Protein AF-A0A9N9MIE8-F1 (afdb_monomer_lite)

Secondary structure (DSSP, 8-state):
--------SSSSSSSHHHHHHHHHGGGS-----TT-HHHHHHHTS-HHHHHHHHHHTT--HHHHHHHHHT-----HHHHHHHHHHHHHHTTSEETTEE-HHHHHHT--GGGGGGHHHHHHHHTT-----SGGGHHHHHHHHHH-

Structure (mmCIF, N/CA/C/O backbone):
data_AF-A0A9N9MIE8-F1
#
_entry.id   AF-A0A9N9MIE8-F1
#
loop_
_atom_site.group_PDB
_atom_site.id
_atom_site.type_symbol
_atom_site.label_atom_id
_atom_site.label_alt_id
_atom_site.label_comp_id
_atom_site.label_asym_id
_atom_site.label_entity_id
_atom_site.label_seq_id
_atom_site.pdbx_PDB_ins_code
_atom_site.Cartn_x
_atom_site.Cartn_y
_atom_site.Cartn_z
_atom_site.occupancy
_atom_site.B_iso_or_equiv
_atom_site.auth_seq_id
_atom_site.auth_comp_id
_atom_site.auth_asym_id
_atom_site.auth_atom_id
_atom_site.pdbx_PDB_model_num
ATOM 1 N N . MET A 1 1 ? 56.186 54.555 -18.594 1.00 43.00 1 MET A N 1
ATOM 2 C CA . MET A 1 1 ? 54.799 54.036 -18.592 1.00 43.00 1 MET A CA 1
ATOM 3 C C . MET A 1 1 ? 54.804 52.580 -19.038 1.00 43.00 1 MET A C 1
ATOM 5 O O . MET A 1 1 ? 55.046 52.335 -20.211 1.00 43.00 1 MET A O 1
ATOM 9 N N . LYS A 1 2 ? 54.616 51.621 -18.123 1.00 43.56 2 LYS A N 1
ATOM 10 C CA . LYS A 1 2 ? 54.157 50.248 -18.417 1.00 43.56 2 LYS A CA 1
ATOM 11 C C . LYS A 1 2 ? 54.012 49.457 -17.112 1.00 43.56 2 LYS A C 1
ATOM 13 O O . LYS A 1 2 ? 54.952 49.438 -16.326 1.00 43.56 2 LYS A O 1
ATOM 18 N N . LYS A 1 3 ? 52.873 48.759 -17.012 1.00 38.66 3 LYS A N 1
ATOM 19 C CA . LYS A 1 3 ? 52.483 47.634 -16.133 1.00 38.66 3 LYS A CA 1
ATOM 20 C C . LYS A 1 3 ? 51.334 47.943 -15.169 1.00 38.66 3 LYS A C 1
ATOM 22 O O . LYS A 1 3 ? 51.549 48.312 -14.027 1.00 38.66 3 LYS A O 1
ATOM 27 N N . HIS A 1 4 ? 50.127 47.626 -15.628 1.00 39.62 4 HIS A N 1
ATOM 28 C CA . HIS A 1 4 ? 49.110 46.972 -14.809 1.00 39.62 4 HIS A CA 1
ATOM 29 C C . HIS A 1 4 ? 48.507 45.845 -15.654 1.00 39.62 4 HIS A C 1
ATOM 31 O O . HIS A 1 4 ? 47.803 46.110 -16.621 1.00 39.62 4 HIS A O 1
ATOM 37 N N . HIS A 1 5 ? 48.817 44.594 -15.315 1.00 40.38 5 HIS A N 1
ATOM 38 C CA . HIS A 1 5 ? 47.945 43.466 -15.628 1.00 40.38 5 HIS A CA 1
ATOM 39 C C . HIS A 1 5 ? 47.412 42.966 -14.294 1.00 40.38 5 HIS A C 1
ATOM 41 O O . HIS A 1 5 ? 48.089 42.275 -13.536 1.00 40.38 5 HIS A O 1
ATOM 47 N N . THR A 1 6 ? 46.211 43.427 -13.985 1.00 45.44 6 THR A N 1
ATOM 48 C CA . THR A 1 6 ? 45.379 42.971 -12.889 1.00 45.44 6 THR A CA 1
ATOM 49 C C . THR A 1 6 ? 44.601 41.730 -13.327 1.00 45.44 6 THR A C 1
ATOM 51 O O . THR A 1 6 ? 43.927 41.723 -14.348 1.00 45.44 6 THR A O 1
ATOM 54 N N . ASN A 1 7 ? 44.671 40.711 -12.472 1.00 49.34 7 ASN A N 1
ATOM 55 C CA . ASN A 1 7 ? 43.496 40.075 -11.883 1.00 49.34 7 ASN A CA 1
ATOM 56 C C . ASN A 1 7 ? 42.552 39.313 -12.838 1.00 49.34 7 ASN A C 1
ATOM 58 O O . ASN A 1 7 ? 41.521 39.825 -13.264 1.00 49.34 7 ASN A O 1
ATOM 62 N N . SER A 1 8 ? 42.864 38.038 -13.092 1.00 43.91 8 SER A N 1
ATOM 63 C CA . SER A 1 8 ? 41.959 37.115 -13.795 1.00 43.91 8 SER A CA 1
ATOM 64 C C . SER A 1 8 ? 41.967 35.694 -13.212 1.00 43.91 8 SER A C 1
ATOM 66 O O . SER A 1 8 ? 41.958 34.725 -13.963 1.00 43.91 8 SER A O 1
ATOM 68 N N . TYR A 1 9 ? 41.988 35.551 -11.881 1.00 45.12 9 TYR A N 1
ATOM 69 C CA . TYR A 1 9 ? 41.922 34.224 -11.238 1.00 45.12 9 TYR A CA 1
ATOM 70 C C . TYR A 1 9 ? 40.880 34.085 -10.113 1.00 45.12 9 TYR A C 1
ATOM 72 O O . TYR A 1 9 ? 40.549 32.964 -9.742 1.00 45.12 9 TYR A O 1
ATOM 80 N N . SER A 1 10 ? 40.270 35.169 -9.615 1.00 44.12 10 SER A N 1
ATOM 81 C CA . SER A 1 10 ? 39.369 35.077 -8.446 1.00 44.12 10 SER A CA 1
ATOM 82 C C . SER A 1 10 ? 37.885 34.823 -8.739 1.00 44.12 10 SER A C 1
ATOM 84 O O . SER A 1 10 ? 37.131 34.599 -7.800 1.00 44.12 10 SER A O 1
ATOM 86 N N . LYS A 1 11 ? 37.419 34.842 -9.997 1.00 41.94 11 LYS A N 1
ATOM 87 C CA . LYS A 1 11 ? 35.972 34.719 -10.296 1.00 41.94 11 LYS A CA 1
ATOM 88 C C . LYS A 1 11 ? 35.492 33.311 -10.661 1.00 41.94 11 LYS A C 1
ATOM 90 O O . LYS A 1 11 ? 34.291 33.071 -10.633 1.00 41.94 11 LYS A O 1
ATOM 95 N N . MET A 1 12 ? 36.393 32.375 -10.965 1.00 44.91 12 MET A N 1
ATOM 96 C CA . MET A 1 12 ? 36.003 31.017 -11.382 1.00 44.91 12 MET A CA 1
ATOM 97 C C . MET A 1 12 ? 35.838 30.018 -10.227 1.00 44.91 12 MET A C 1
ATOM 99 O O . MET A 1 12 ? 35.200 28.990 -10.417 1.00 44.91 12 MET A O 1
ATOM 103 N N . PHE A 1 13 ? 36.338 30.318 -9.024 1.00 43.81 13 PHE A N 1
ATOM 104 C CA . PHE A 1 13 ? 36.323 29.368 -7.899 1.00 43.81 13 PHE A CA 1
ATOM 105 C C . PHE A 1 13 ? 35.160 29.536 -6.906 1.00 43.81 13 PHE A C 1
ATOM 107 O O . PHE A 1 13 ? 34.954 28.668 -6.064 1.00 43.81 13 PHE A O 1
ATOM 114 N N . GLN A 1 14 ? 34.373 30.613 -6.994 1.00 43.81 14 GLN A N 1
ATOM 115 C CA . GLN A 1 14 ? 33.262 30.855 -6.058 1.00 43.81 14 GLN A CA 1
AT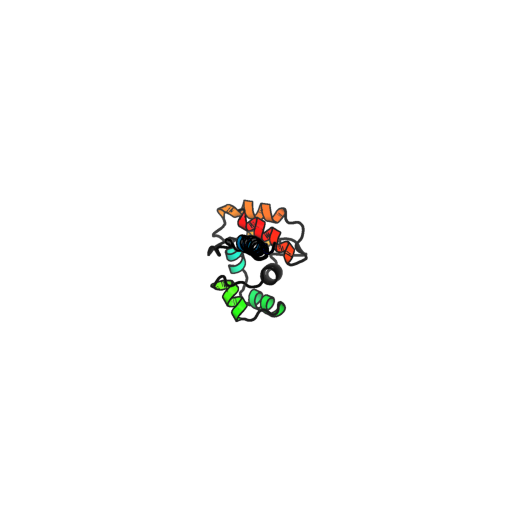OM 116 C C . GLN A 1 14 ? 31.916 30.261 -6.501 1.00 43.81 14 GLN A C 1
ATOM 118 O O . GLN A 1 14 ? 31.011 30.148 -5.680 1.00 43.81 14 GLN A O 1
ATOM 123 N N . SER A 1 15 ? 31.757 29.866 -7.769 1.00 42.97 15 SER A N 1
ATOM 124 C CA . SER A 1 15 ? 30.450 29.441 -8.300 1.00 42.97 15 SER A CA 1
ATOM 125 C C . SER A 1 15 ? 30.202 27.928 -8.209 1.00 42.97 15 SER A C 1
ATOM 127 O O . SER A 1 15 ? 29.058 27.487 -8.163 1.00 42.97 15 SER A O 1
ATOM 129 N N . THR A 1 16 ? 31.255 27.116 -8.099 1.00 45.16 16 THR A N 1
ATOM 130 C CA . THR A 1 16 ? 31.147 25.649 -8.022 1.00 45.16 16 THR A CA 1
ATOM 131 C C . THR A 1 16 ? 30.890 25.115 -6.611 1.00 45.16 16 THR A C 1
ATOM 133 O O . THR A 1 16 ? 30.295 24.048 -6.480 1.00 45.16 16 THR A O 1
ATOM 136 N N . LEU A 1 17 ? 31.242 25.849 -5.545 1.00 46.91 17 LEU A N 1
ATOM 137 C CA . LEU A 1 17 ? 30.966 25.408 -4.167 1.00 46.91 17 LEU A CA 1
ATOM 138 C C . LEU A 1 17 ? 29.477 25.494 -3.781 1.00 46.91 17 LEU A C 1
ATOM 140 O O . LEU A 1 17 ? 29.012 24.698 -2.967 1.00 46.91 17 LEU A O 1
ATOM 144 N N . ALA A 1 18 ? 28.711 26.420 -4.368 1.00 48.81 18 ALA A N 1
ATOM 145 C CA . ALA A 1 18 ? 27.298 26.605 -4.023 1.00 48.81 18 ALA A CA 1
ATOM 146 C C . ALA A 1 18 ? 26.396 25.471 -4.549 1.00 48.81 18 ALA A C 1
ATOM 148 O O . ALA A 1 18 ? 25.421 25.100 -3.899 1.00 48.81 18 ALA A O 1
ATOM 149 N N . ILE A 1 19 ? 26.739 24.879 -5.698 1.00 49.16 19 ILE A N 1
ATOM 150 C CA . ILE A 1 19 ? 25.938 23.809 -6.317 1.00 49.16 19 ILE A CA 1
ATOM 151 C C . ILE A 1 19 ? 26.123 22.480 -5.563 1.00 49.16 19 ILE A C 1
ATOM 153 O O . ILE A 1 19 ? 25.166 21.723 -5.403 1.00 49.16 19 ILE A O 1
ATOM 157 N N . ALA A 1 20 ? 27.315 22.226 -5.010 1.00 47.22 20 ALA A N 1
ATOM 158 C CA . ALA A 1 20 ? 27.575 21.036 -4.199 1.00 47.22 20 ALA A CA 1
ATOM 159 C C . ALA A 1 20 ? 26.794 21.036 -2.866 1.00 47.22 20 ALA A C 1
ATOM 161 O O . ALA A 1 20 ? 26.361 19.981 -2.405 1.00 47.22 20 ALA A O 1
ATOM 162 N N . LEU A 1 21 ? 26.548 22.211 -2.273 1.00 44.25 21 LEU A N 1
ATOM 163 C CA . LEU A 1 21 ? 25.771 22.342 -1.033 1.00 44.25 21 LEU A CA 1
ATOM 164 C C . LEU A 1 21 ? 24.262 22.112 -1.235 1.00 44.25 21 LEU A C 1
ATOM 166 O O . LEU A 1 21 ? 23.608 21.587 -0.336 1.00 44.25 21 LEU A O 1
ATOM 170 N N . LEU A 1 22 ? 23.709 22.429 -2.412 1.00 45.22 22 LEU A N 1
ATOM 171 C CA . LEU A 1 22 ? 22.280 22.223 -2.695 1.00 45.22 22 LEU A CA 1
ATOM 172 C C . LEU A 1 22 ? 21.917 20.751 -2.951 1.00 45.22 22 LEU A C 1
ATOM 174 O O . LEU A 1 22 ? 20.807 20.336 -2.628 1.00 45.22 22 LEU A O 1
ATOM 178 N N . LEU A 1 23 ? 22.849 19.940 -3.458 1.00 45.66 23 LEU A N 1
ATOM 179 C CA . LEU A 1 23 ? 22.632 18.496 -3.629 1.00 45.66 23 LEU A CA 1
ATOM 180 C C . LEU A 1 23 ? 22.882 17.694 -2.339 1.00 45.66 23 LEU A C 1
ATOM 182 O O . LEU A 1 23 ? 22.344 16.599 -2.185 1.00 45.66 23 LEU A O 1
ATOM 186 N N . GLY A 1 24 ? 23.649 18.239 -1.387 1.00 39.19 24 GLY A N 1
ATOM 187 C CA . GLY A 1 24 ? 23.965 17.576 -0.115 1.00 39.19 24 GLY A CA 1
ATOM 188 C C . GLY A 1 24 ? 22.804 17.504 0.887 1.00 39.19 24 GLY A C 1
ATOM 189 O O . GLY A 1 24 ? 22.792 16.622 1.743 1.00 39.19 24 GLY A O 1
ATOM 190 N N . LEU A 1 25 ? 21.801 18.384 0.776 1.00 42.06 25 LEU A N 1
ATOM 191 C CA . LEU A 1 25 ? 20.682 18.454 1.729 1.00 42.06 25 LEU A CA 1
ATOM 192 C C . LEU A 1 25 ? 19.539 17.468 1.440 1.00 42.06 25 LEU A C 1
ATOM 194 O O . LEU A 1 25 ? 18.754 17.180 2.338 1.00 42.06 25 LEU A O 1
ATOM 198 N N . ALA A 1 26 ? 19.462 16.880 0.242 1.00 42.84 26 ALA A N 1
ATOM 199 C CA . ALA A 1 26 ? 18.455 15.854 -0.058 1.00 42.84 26 ALA A CA 1
ATOM 200 C C . ALA A 1 26 ? 18.819 14.458 0.493 1.00 42.84 26 ALA A C 1
ATOM 202 O O . ALA A 1 26 ? 18.008 13.537 0.427 1.00 42.84 26 ALA A O 1
ATOM 203 N N . TYR A 1 27 ? 20.032 14.279 1.031 1.00 44.25 27 TYR A N 1
ATOM 204 C CA . TYR A 1 27 ? 20.517 12.979 1.507 1.00 44.25 27 TYR A CA 1
ATOM 205 C C . TYR A 1 27 ? 20.216 12.708 2.989 1.00 44.25 27 TYR A C 1
ATOM 207 O O . TYR A 1 27 ? 20.486 11.610 3.485 1.00 44.25 27 TYR A O 1
ATOM 215 N N . GLN A 1 28 ? 19.669 13.683 3.720 1.00 38.16 28 GLN A N 1
ATOM 216 C CA . GLN A 1 28 ? 19.429 13.518 5.147 1.00 38.16 28 GLN A CA 1
ATOM 217 C C . GLN A 1 28 ? 18.215 12.618 5.422 1.00 38.16 28 GLN A C 1
ATOM 219 O O . GLN A 1 28 ? 17.062 13.007 5.279 1.00 38.16 28 GLN A O 1
ATOM 224 N N . MET A 1 29 ? 18.556 11.419 5.899 1.00 36.84 29 MET A N 1
ATOM 225 C CA . MET A 1 29 ? 17.815 10.618 6.875 1.00 36.84 29 MET A CA 1
ATOM 226 C C . MET A 1 29 ? 16.493 9.999 6.405 1.00 36.84 29 MET A C 1
ATOM 228 O O . MET A 1 29 ? 15.413 10.342 6.873 1.00 36.84 29 MET A O 1
ATOM 232 N N . VAL A 1 30 ? 16.595 8.949 5.586 1.00 40.53 30 VAL A N 1
ATOM 233 C CA . VAL A 1 30 ? 15.704 7.793 5.772 1.00 40.53 30 VAL A CA 1
ATOM 234 C C . VAL A 1 30 ? 16.456 6.824 6.676 1.00 40.53 30 VAL A C 1
ATOM 236 O O . VAL A 1 30 ? 17.192 5.962 6.203 1.00 40.53 30 VAL A O 1
ATOM 239 N N . SER A 1 31 ? 16.339 7.029 7.989 1.00 37.91 31 SER A N 1
ATOM 240 C CA . SER A 1 31 ? 16.606 5.953 8.939 1.00 37.91 31 SER A CA 1
ATOM 241 C C . SER A 1 31 ? 15.613 4.845 8.619 1.00 37.91 31 SER A C 1
ATOM 243 O O . SER A 1 31 ? 14.405 5.044 8.730 1.00 37.91 31 SER A O 1
ATOM 245 N N . THR A 1 32 ? 16.107 3.693 8.178 1.00 45.12 32 THR A N 1
ATOM 246 C CA . THR A 1 32 ? 15.325 2.458 8.191 1.00 45.12 32 THR A CA 1
ATOM 247 C C . THR A 1 32 ? 15.174 2.053 9.653 1.00 45.12 32 THR A C 1
ATOM 249 O O . THR A 1 32 ? 15.968 1.270 10.179 1.00 45.12 32 THR A O 1
ATOM 252 N N . GLU A 1 33 ? 14.221 2.674 10.348 1.00 51.75 33 GLU A N 1
ATOM 253 C CA . GLU A 1 33 ? 13.766 2.184 11.641 1.00 51.75 33 GLU A CA 1
ATOM 254 C C . GLU A 1 33 ? 13.217 0.782 11.417 1.00 51.75 33 GLU A C 1
ATOM 256 O O . GLU A 1 33 ? 12.186 0.597 10.766 1.00 51.75 33 GLU A O 1
ATOM 261 N N . LYS A 1 34 ? 13.949 -0.212 11.925 1.00 53.56 34 LYS A N 1
ATOM 262 C CA . LYS A 1 34 ? 13.433 -1.571 12.029 1.00 53.56 34 LYS A CA 1
ATOM 263 C C . LYS A 1 34 ? 12.113 -1.498 12.794 1.00 53.56 34 LYS A C 1
ATOM 265 O O . LYS A 1 34 ? 12.085 -0.925 13.881 1.00 53.56 34 LYS A O 1
ATOM 270 N N . ASN A 1 35 ? 11.067 -2.110 12.244 1.00 61.50 35 ASN A N 1
ATOM 271 C CA . ASN A 1 35 ? 9.683 -2.076 12.741 1.00 61.50 35 ASN A CA 1
ATOM 272 C C . ASN A 1 35 ? 8.902 -0.785 12.439 1.00 61.50 35 ASN A C 1
ATOM 274 O O . ASN A 1 35 ? 7.947 -0.477 13.149 1.00 61.50 35 ASN A O 1
ATOM 278 N N . SER A 1 36 ? 9.246 -0.044 11.379 1.00 71.50 36 SER A N 1
ATOM 279 C CA . SER A 1 36 ? 8.331 0.995 10.883 1.00 71.50 36 SER A CA 1
ATOM 280 C C . SER A 1 36 ? 6.967 0.385 10.506 1.00 71.50 36 SER A C 1
ATOM 282 O O . SER A 1 36 ? 6.927 -0.769 10.058 1.00 71.50 36 SER A O 1
ATOM 284 N N . PRO A 1 37 ? 5.851 1.133 10.602 1.00 76.06 37 PRO A N 1
ATOM 285 C CA . PRO A 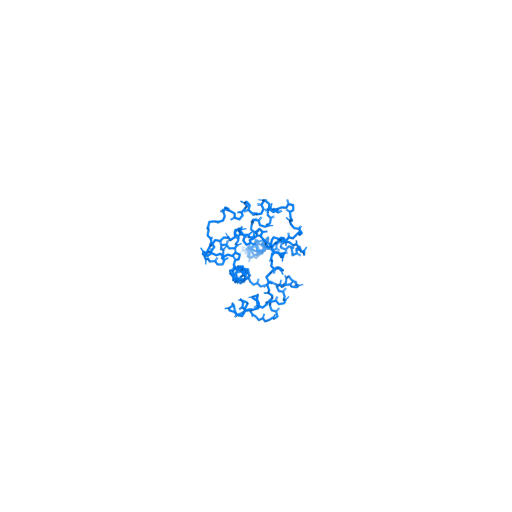1 37 ? 4.538 0.595 10.262 1.00 76.06 37 PRO A CA 1
ATOM 286 C C . PRO A 1 37 ? 4.475 -0.038 8.865 1.00 76.06 37 PRO A C 1
ATOM 288 O O . PRO A 1 37 ? 3.925 -1.121 8.692 1.00 76.06 37 PRO A O 1
ATOM 291 N N . GLY A 1 38 ? 5.123 0.578 7.869 1.00 76.12 38 GLY A N 1
ATOM 292 C CA . GLY A 1 38 ? 5.213 0.021 6.514 1.00 76.12 38 GLY A CA 1
ATOM 293 C C . GLY A 1 38 ? 5.969 -1.306 6.434 1.00 76.12 38 GLY A C 1
ATOM 294 O O . GLY A 1 38 ? 5.541 -2.202 5.710 1.00 76.12 38 GLY A O 1
ATOM 295 N N . GLU A 1 39 ? 7.044 -1.465 7.206 1.00 77.56 39 GLU A N 1
ATOM 296 C CA . GLU A 1 39 ? 7.773 -2.734 7.282 1.00 77.56 39 GLU A CA 1
ATOM 297 C C . GLU A 1 39 ? 6.902 -3.829 7.914 1.00 77.56 39 GLU A C 1
ATOM 299 O O . GLU A 1 39 ? 6.867 -4.949 7.410 1.00 77.56 39 GLU A O 1
ATOM 304 N N . LEU A 1 40 ? 6.147 -3.499 8.967 1.00 81.38 40 LEU A N 1
ATOM 305 C CA . LEU A 1 40 ? 5.233 -4.433 9.631 1.00 81.38 40 LEU A CA 1
ATOM 306 C C . LEU A 1 40 ? 4.111 -4.903 8.695 1.00 81.38 40 LEU A C 1
ATOM 308 O O . LEU A 1 40 ? 3.852 -6.100 8.606 1.00 81.38 40 LEU A O 1
ATOM 312 N N . PHE A 1 41 ? 3.513 -3.998 7.913 1.00 82.88 41 PHE A N 1
ATOM 313 C CA . PHE A 1 41 ? 2.544 -4.385 6.881 1.00 82.88 41 PHE A CA 1
ATOM 314 C C . PHE A 1 41 ? 3.154 -5.303 5.817 1.00 82.88 41 PHE A C 1
ATOM 316 O O . PHE A 1 41 ? 2.512 -6.260 5.385 1.00 82.88 41 PHE A O 1
ATOM 323 N N . MET A 1 42 ? 4.397 -5.043 5.410 1.00 81.25 42 MET A N 1
ATOM 324 C CA . MET A 1 42 ? 5.081 -5.870 4.416 1.00 81.25 42 MET A CA 1
ATOM 325 C C . MET A 1 42 ? 5.479 -7.252 4.938 1.00 81.25 42 MET A C 1
ATOM 327 O O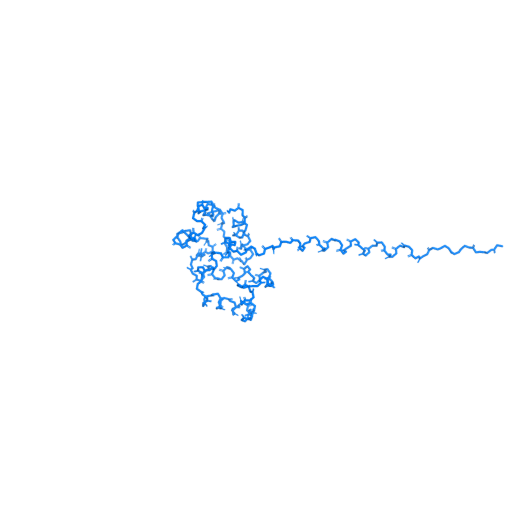 . MET A 1 42 ? 5.530 -8.188 4.144 1.00 81.25 42 MET A O 1
ATOM 331 N N . ARG A 1 43 ? 5.689 -7.425 6.249 1.00 81.25 43 ARG A N 1
ATOM 332 C CA . ARG A 1 43 ? 5.925 -8.749 6.856 1.00 81.25 43 ARG A CA 1
ATOM 333 C C . ARG A 1 43 ? 4.715 -9.680 6.749 1.00 81.25 43 ARG A C 1
ATOM 335 O O . ARG A 1 43 ? 4.900 -10.890 6.679 1.00 81.25 43 ARG A O 1
ATOM 342 N N . ASN A 1 44 ? 3.501 -9.129 6.684 1.00 82.75 44 ASN A N 1
ATOM 343 C CA . ASN A 1 44 ? 2.270 -9.909 6.514 1.00 82.75 44 ASN A CA 1
ATOM 344 C C . ASN A 1 44 ? 2.025 -10.334 5.056 1.00 82.75 44 ASN A C 1
ATOM 346 O O . ASN A 1 44 ? 1.090 -11.086 4.778 1.00 82.75 44 ASN A O 1
ATOM 350 N N . VAL A 1 45 ? 2.847 -9.873 4.109 1.00 86.81 45 VAL A N 1
ATOM 351 C CA . VAL A 1 45 ? 2.778 -10.318 2.717 1.00 86.81 45 VAL A CA 1
ATOM 352 C C . VAL A 1 45 ? 3.593 -11.608 2.562 1.00 86.81 45 VAL A C 1
ATOM 354 O O . VAL A 1 45 ? 4.782 -11.613 2.888 1.00 86.81 45 VAL A O 1
ATOM 357 N N . PRO A 1 46 ? 3.017 -12.698 2.017 1.00 89.75 46 PRO A N 1
ATOM 358 C CA . PRO A 1 46 ? 3.774 -13.915 1.748 1.00 89.75 46 PRO A CA 1
ATOM 359 C C . PRO A 1 46 ? 4.973 -13.638 0.836 1.00 89.75 46 PRO A C 1
ATOM 361 O O . PRO A 1 46 ? 4.830 -13.001 -0.210 1.00 89.75 46 PRO A O 1
ATOM 364 N N . MET A 1 47 ? 6.147 -14.160 1.202 1.00 86.38 47 MET A N 1
ATOM 365 C CA . MET A 1 47 ? 7.399 -13.899 0.480 1.00 86.38 47 MET A CA 1
ATOM 366 C C . MET A 1 47 ? 7.306 -14.257 -1.011 1.00 86.38 47 MET A C 1
ATOM 368 O O . MET A 1 47 ? 7.789 -13.504 -1.847 1.00 86.38 47 MET A O 1
ATOM 372 N N . GLU A 1 48 ? 6.597 -15.334 -1.359 1.00 89.62 48 GLU A N 1
ATOM 373 C CA . GLU A 1 48 ? 6.330 -15.734 -2.751 1.00 89.62 48 GLU A CA 1
ATOM 374 C C . GLU A 1 48 ? 5.681 -14.621 -3.597 1.00 89.62 48 GLU A C 1
ATOM 376 O O . GLU A 1 48 ? 5.961 -14.489 -4.788 1.00 89.62 48 GLU A O 1
ATOM 381 N N . LYS A 1 49 ? 4.827 -13.785 -2.991 1.00 90.88 49 LYS A N 1
ATOM 382 C CA . LYS A 1 49 ? 4.165 -12.669 -3.672 1.00 90.88 49 LYS A CA 1
ATOM 383 C C . LYS A 1 49 ? 5.131 -11.513 -3.875 1.00 90.88 49 LYS A C 1
ATOM 385 O O . LYS A 1 49 ? 5.133 -10.905 -4.941 1.00 90.88 49 LYS A O 1
ATOM 390 N N . VAL A 1 50 ? 5.959 -11.235 -2.867 1.00 88.25 50 VAL A N 1
ATOM 391 C CA . VAL A 1 50 ? 7.005 -10.208 -2.944 1.00 88.25 50 VAL A CA 1
ATOM 392 C C . VAL A 1 50 ? 8.027 -10.578 -4.018 1.00 88.25 50 VAL A C 1
ATOM 394 O O . VAL A 1 50 ? 8.346 -9.739 -4.854 1.00 88.25 50 VAL A O 1
ATOM 397 N N . GLU A 1 51 ? 8.488 -11.832 -4.044 1.00 86.88 51 GLU A N 1
ATOM 398 C CA . GLU A 1 51 ? 9.428 -12.335 -5.053 1.00 86.88 51 GLU A CA 1
ATOM 399 C C . GLU A 1 51 ? 8.842 -12.246 -6.463 1.00 86.88 51 GLU A C 1
ATOM 401 O O . GLU A 1 51 ? 9.498 -11.712 -7.355 1.00 86.88 51 GLU A O 1
ATOM 406 N N . LYS A 1 52 ? 7.586 -12.670 -6.654 1.00 90.56 52 LYS A N 1
ATOM 407 C CA . LYS A 1 52 ? 6.911 -12.553 -7.952 1.00 90.56 52 LYS A CA 1
ATOM 408 C C . LYS A 1 52 ? 6.802 -11.097 -8.420 1.00 90.56 52 LYS A C 1
ATOM 410 O O . LYS A 1 52 ? 7.122 -10.787 -9.562 1.00 90.56 52 LYS A O 1
ATOM 415 N N . CYS A 1 53 ? 6.380 -10.192 -7.539 1.00 91.31 53 CYS A N 1
ATOM 416 C CA . CYS A 1 53 ? 6.292 -8.766 -7.859 1.00 91.31 53 CYS A CA 1
ATOM 417 C C . CYS A 1 53 ? 7.659 -8.151 -8.178 1.00 91.31 53 CYS A C 1
ATOM 419 O O . CYS A 1 53 ? 7.768 -7.275 -9.032 1.00 91.31 53 CYS A O 1
ATOM 421 N N . ALA A 1 54 ? 8.709 -8.590 -7.490 1.00 88.50 54 ALA A N 1
ATOM 422 C CA . ALA A 1 54 ? 10.060 -8.132 -7.752 1.00 88.50 54 ALA A CA 1
ATOM 423 C C . ALA A 1 54 ? 10.574 -8.603 -9.120 1.00 88.50 54 ALA A C 1
ATOM 425 O O . ALA A 1 54 ? 11.143 -7.801 -9.861 1.00 88.50 54 ALA A O 1
ATOM 426 N N . GLU A 1 55 ? 10.317 -9.862 -9.480 1.00 88.56 55 GLU A N 1
ATOM 427 C CA . GLU A 1 55 ? 10.642 -10.416 -10.796 1.00 88.56 55 GLU A CA 1
ATOM 428 C C . GLU A 1 55 ? 9.954 -9.627 -11.922 1.00 88.56 55 GLU A C 1
ATOM 430 O O . GLU A 1 55 ? 10.614 -9.212 -12.875 1.00 88.56 55 GLU A O 1
ATOM 435 N N . GLU A 1 56 ? 8.661 -9.316 -11.771 1.00 89.12 56 GLU A N 1
ATOM 436 C CA . GLU A 1 56 ? 7.898 -8.497 -12.729 1.00 89.12 56 GLU A CA 1
ATOM 437 C C . GLU A 1 56 ? 8.481 -7.080 -12.910 1.00 89.12 56 GLU A C 1
ATOM 439 O O . GLU A 1 56 ? 8.360 -6.485 -13.981 1.00 89.12 56 GLU A O 1
ATOM 444 N N . LEU A 1 57 ? 9.150 -6.542 -11.886 1.00 87.44 57 LEU A N 1
ATOM 445 C CA . LEU A 1 57 ? 9.803 -5.226 -11.905 1.00 87.44 57 LEU A CA 1
ATOM 446 C C . LEU A 1 57 ? 11.274 -5.277 -12.350 1.00 87.44 57 LEU A C 1
ATOM 448 O O . LEU A 1 57 ? 11.969 -4.251 -12.322 1.00 87.44 57 LEU A O 1
ATOM 452 N N . GLY A 1 58 ? 11.766 -6.457 -12.737 1.00 85.19 58 GLY A N 1
ATOM 453 C CA . GLY A 1 58 ? 13.165 -6.671 -13.091 1.00 85.19 58 GLY A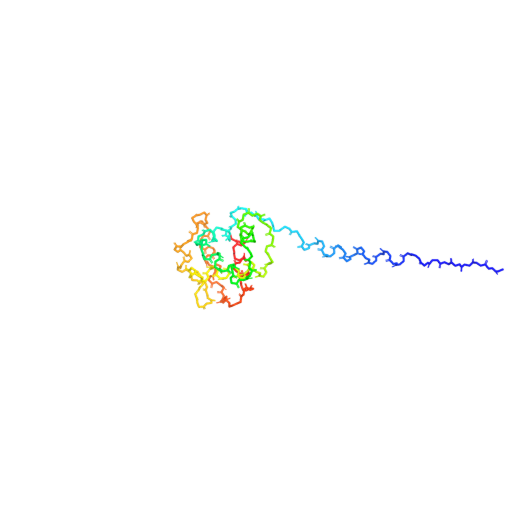 CA 1
ATOM 454 C C . GLY A 1 58 ? 14.110 -6.364 -11.929 1.00 85.19 58 GLY A C 1
ATOM 455 O O . GLY A 1 58 ? 15.170 -5.771 -12.144 1.00 85.19 58 GLY A O 1
ATOM 456 N N . LEU A 1 59 ? 13.692 -6.673 -10.698 1.00 82.62 59 LEU A N 1
ATOM 457 C CA . LEU A 1 59 ? 14.556 -6.660 -9.522 1.00 82.62 59 LEU A CA 1
ATOM 458 C C . LEU A 1 59 ? 15.243 -8.022 -9.397 1.00 82.62 59 LEU A C 1
ATOM 460 O O . LEU A 1 59 ? 14.588 -9.063 -9.460 1.00 82.62 59 LEU A O 1
ATOM 464 N N . ILE A 1 60 ? 16.561 -8.030 -9.203 1.00 74.50 60 ILE A N 1
ATOM 465 C CA . ILE A 1 60 ? 17.291 -9.278 -8.948 1.00 74.50 60 ILE A CA 1
ATOM 466 C C . ILE A 1 60 ? 17.047 -9.754 -7.511 1.00 74.50 60 ILE A C 1
ATOM 468 O O . ILE A 1 60 ? 16.750 -8.969 -6.608 1.00 74.50 60 ILE A O 1
ATOM 472 N N . LYS A 1 61 ? 17.188 -11.059 -7.268 1.00 68.06 61 LYS A N 1
ATOM 473 C CA . LYS A 1 61 ? 16.899 -11.690 -5.967 1.00 68.06 61 LYS A CA 1
ATOM 474 C C . LYS A 1 61 ? 17.691 -11.062 -4.812 1.00 68.06 61 LYS A C 1
ATOM 476 O O . LYS A 1 61 ? 17.206 -10.976 -3.683 1.00 68.06 61 LYS A O 1
ATOM 481 N N . GLU A 1 62 ? 18.899 -10.593 -5.099 1.00 67.25 62 GLU A N 1
ATOM 482 C CA . GLU A 1 62 ? 19.763 -9.864 -4.177 1.00 67.25 62 GLU A CA 1
ATOM 483 C C . GLU A 1 62 ? 19.168 -8.500 -3.796 1.00 67.25 62 GLU A C 1
ATOM 485 O O . GLU A 1 62 ? 19.192 -8.151 -2.619 1.00 67.25 62 GLU A O 1
ATOM 490 N N . GLU A 1 63 ? 18.552 -7.772 -4.734 1.00 66.00 63 GLU A N 1
ATOM 491 C CA . GLU A 1 63 ? 17.864 -6.500 -4.464 1.00 66.00 63 GLU A CA 1
ATOM 492 C C . GLU A 1 63 ? 16.643 -6.707 -3.557 1.00 66.00 63 GLU A C 1
ATOM 494 O O . GLU A 1 63 ? 16.409 -5.903 -2.658 1.00 66.00 63 GLU A O 1
ATOM 499 N N . VAL A 1 64 ? 15.917 -7.821 -3.709 1.00 66.69 64 VAL A N 1
ATOM 500 C CA . VAL A 1 64 ? 14.782 -8.185 -2.835 1.00 66.69 64 VAL A CA 1
ATOM 501 C C . VAL A 1 64 ? 15.244 -8.504 -1.414 1.00 66.69 64 VAL A C 1
ATOM 503 O O . VAL A 1 64 ? 14.665 -8.029 -0.437 1.00 66.69 64 VAL A O 1
ATOM 506 N N . LYS A 1 65 ? 16.325 -9.279 -1.268 1.00 64.81 65 LYS A N 1
ATOM 507 C CA . LYS A 1 65 ? 16.920 -9.550 0.051 1.00 64.81 65 LYS A CA 1
ATOM 508 C C . LYS A 1 65 ? 17.471 -8.282 0.696 1.00 64.81 65 LYS A C 1
ATOM 510 O O . LYS A 1 65 ? 17.343 -8.103 1.906 1.00 64.81 65 LYS A O 1
ATOM 515 N N . MET A 1 66 ? 18.072 -7.398 -0.096 1.00 63.34 66 MET A N 1
ATOM 516 C CA . MET A 1 66 ? 18.599 -6.127 0.392 1.00 63.34 66 MET A CA 1
ATOM 517 C C . MET A 1 66 ? 17.485 -5.186 0.853 1.00 63.34 66 MET A C 1
ATOM 519 O O . MET A 1 66 ? 17.641 -4.563 1.908 1.00 63.34 66 MET A O 1
ATOM 523 N N . TYR A 1 67 ? 16.372 -5.158 0.115 1.00 63.00 67 TYR A N 1
ATOM 524 C CA . TYR A 1 67 ? 15.151 -4.427 0.435 1.00 63.00 67 TYR A CA 1
ATOM 525 C C . TYR A 1 67 ? 14.548 -4.851 1.778 1.00 63.00 67 TYR A C 1
ATOM 527 O O . TYR A 1 67 ? 14.249 -4.008 2.616 1.00 63.00 67 TYR A O 1
ATOM 535 N N . LEU A 1 68 ? 14.441 -6.161 2.015 1.00 61.53 68 LEU A N 1
ATOM 536 C CA . LEU A 1 68 ? 13.854 -6.702 3.244 1.00 61.53 68 LEU A CA 1
ATOM 537 C C . LEU A 1 68 ? 14.817 -6.708 4.444 1.00 61.53 68 LEU A C 1
ATOM 539 O O . LEU A 1 68 ? 14.362 -6.808 5.579 1.00 61.53 68 LEU A O 1
ATOM 543 N N . GLY A 1 69 ? 16.136 -6.647 4.218 1.00 48.47 69 GLY A N 1
ATOM 544 C CA . GLY A 1 69 ? 17.122 -6.958 5.262 1.00 48.47 69 GLY A CA 1
ATOM 545 C C . GLY A 1 69 ? 18.170 -5.893 5.592 1.00 48.47 69 GLY A C 1
ATOM 546 O O . GLY A 1 69 ? 18.745 -5.955 6.678 1.00 48.47 69 GLY A O 1
ATOM 547 N N . THR A 1 70 ? 18.487 -4.950 4.694 1.00 44.44 70 THR A N 1
ATOM 548 C CA . THR A 1 70 ? 19.753 -4.182 4.818 1.00 44.44 70 THR A CA 1
ATOM 549 C C . THR A 1 70 ? 19.676 -2.683 4.534 1.00 44.44 70 THR A C 1
ATOM 551 O O . THR A 1 70 ? 20.681 -1.997 4.699 1.00 44.44 70 THR A O 1
ATOM 554 N N . GLY A 1 71 ? 18.522 -2.144 4.128 1.00 49.19 71 GLY A N 1
ATOM 555 C CA . GLY A 1 71 ? 18.366 -0.700 3.901 1.00 49.19 71 GLY A CA 1
ATOM 556 C C . GLY A 1 71 ? 19.176 -0.138 2.722 1.00 49.19 71 GLY A C 1
ATOM 557 O O . GLY A 1 71 ? 19.268 1.081 2.565 1.00 49.19 71 GLY A O 1
ATOM 558 N N . ASN A 1 72 ? 19.746 -0.999 1.871 1.00 48.75 72 ASN A N 1
ATOM 559 C CA . ASN A 1 72 ? 20.359 -0.575 0.618 1.00 48.75 72 ASN A CA 1
ATOM 560 C C . ASN A 1 72 ? 19.299 -0.404 -0.477 1.00 48.75 72 ASN A C 1
ATOM 562 O O . ASN A 1 72 ? 18.381 -1.209 -0.630 1.00 48.75 72 ASN A O 1
ATOM 566 N N . ARG A 1 73 ? 19.434 0.713 -1.195 1.00 61.69 73 ARG A N 1
ATOM 567 C CA . ARG A 1 73 ? 18.345 1.433 -1.858 1.00 61.69 73 ARG A CA 1
ATOM 568 C C . ARG A 1 73 ? 17.981 0.822 -3.207 1.00 61.69 73 ARG A C 1
ATOM 570 O O . ARG A 1 73 ? 18.594 1.144 -4.222 1.00 61.69 73 ARG A O 1
ATOM 577 N N . VAL A 1 74 ? 16.915 0.027 -3.222 1.00 65.00 74 VAL A N 1
ATOM 578 C CA . VAL A 1 74 ? 16.073 -0.086 -4.419 1.00 65.00 74 VAL A CA 1
ATOM 579 C C . VAL A 1 74 ? 15.676 1.343 -4.835 1.00 65.00 74 VAL A C 1
ATOM 581 O O . VAL A 1 74 ? 15.375 2.157 -3.956 1.00 65.00 74 VAL A O 1
ATOM 584 N N . PRO A 1 75 ? 15.710 1.708 -6.132 1.00 76.00 75 PRO A N 1
ATOM 585 C CA . PRO A 1 75 ? 15.217 3.009 -6.568 1.00 76.00 75 PRO A CA 1
ATOM 586 C C . PRO A 1 75 ? 13.810 3.249 -6.018 1.00 76.00 75 PRO A C 1
ATOM 588 O O . PRO A 1 75 ? 12.963 2.364 -6.123 1.00 76.00 75 PRO A O 1
ATOM 591 N N . VAL A 1 76 ? 13.554 4.435 -5.458 1.00 77.62 76 VAL A N 1
ATOM 592 C CA . VAL A 1 76 ? 12.286 4.753 -4.767 1.00 77.62 76 VAL A CA 1
ATOM 593 C C . VAL A 1 76 ? 11.070 4.396 -5.625 1.00 77.62 76 VAL A C 1
ATOM 595 O O . VAL A 1 76 ? 10.090 3.858 -5.129 1.00 77.62 76 VAL A O 1
ATOM 598 N N . GLU A 1 77 ? 11.140 4.628 -6.933 1.00 83.31 77 GLU A N 1
ATOM 599 C CA . GLU A 1 77 ? 1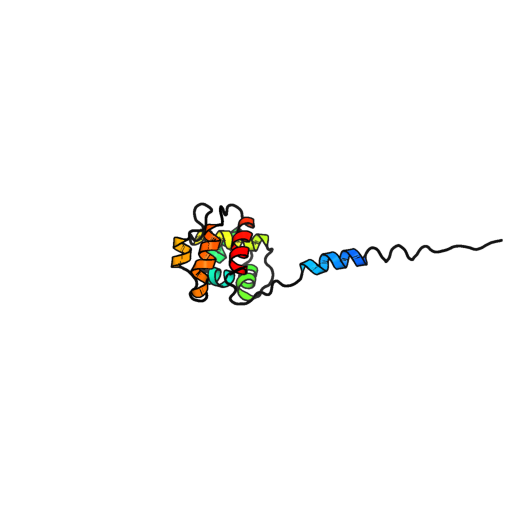0.074 4.247 -7.860 1.00 83.31 77 GLU A CA 1
ATOM 600 C C . GLU A 1 77 ? 9.818 2.731 -7.901 1.00 83.31 77 GLU A C 1
ATOM 602 O O . GLU A 1 77 ? 8.667 2.301 -7.813 1.00 83.31 77 GLU A O 1
ATOM 607 N N . LYS A 1 78 ? 10.876 1.912 -7.962 1.00 84.44 78 LYS A N 1
ATOM 608 C CA . LYS A 1 78 ? 10.760 0.448 -7.928 1.00 84.44 78 LYS A CA 1
ATOM 609 C C . LYS A 1 78 ? 10.238 -0.044 -6.577 1.00 84.44 78 LYS A C 1
ATOM 611 O O . LYS A 1 78 ? 9.423 -0.959 -6.552 1.00 84.44 78 LYS A O 1
ATOM 616 N N . GLU A 1 79 ? 10.644 0.583 -5.475 1.00 84.19 79 GLU A N 1
ATOM 617 C CA . GLU A 1 79 ? 10.101 0.306 -4.137 1.00 84.19 79 GLU A CA 1
ATOM 618 C C . GLU A 1 79 ? 8.590 0.580 -4.078 1.00 84.19 79 GLU A C 1
ATOM 620 O O . GLU A 1 79 ? 7.813 -0.258 -3.621 1.00 84.19 79 GLU A O 1
ATOM 625 N N . LEU A 1 80 ? 8.145 1.734 -4.577 1.00 89.38 80 LEU A N 1
ATOM 626 C CA . LEU A 1 80 ? 6.726 2.086 -4.602 1.00 89.38 80 LEU A CA 1
ATOM 627 C C . LEU A 1 80 ? 5.921 1.117 -5.479 1.00 89.38 80 LEU A C 1
ATOM 629 O O . LEU A 1 80 ? 4.812 0.723 -5.110 1.00 89.38 80 LEU A O 1
ATOM 633 N N . CYS A 1 81 ? 6.483 0.690 -6.612 1.00 91.88 81 CYS A N 1
ATOM 634 C CA . CYS A 1 81 ? 5.857 -0.320 -7.458 1.00 91.88 81 CYS A CA 1
ATOM 635 C C . CYS A 1 81 ? 5.790 -1.690 -6.781 1.00 91.88 81 CYS A C 1
ATOM 637 O O . CYS A 1 81 ? 4.754 -2.353 -6.859 1.00 91.88 81 CYS A O 1
ATOM 639 N N . LEU A 1 82 ? 6.853 -2.092 -6.083 1.00 90.12 82 LEU A N 1
ATOM 640 C CA . LEU A 1 82 ? 6.899 -3.346 -5.342 1.00 90.12 82 LEU A CA 1
ATOM 641 C C . LEU A 1 82 ? 5.827 -3.359 -4.250 1.00 90.12 82 LEU A C 1
ATOM 643 O O . LEU A 1 82 ? 5.043 -4.302 -4.178 1.00 90.12 82 LEU A O 1
ATOM 647 N N . HIS A 1 83 ? 5.720 -2.277 -3.473 1.00 90.69 83 HIS A N 1
ATOM 648 C CA . HIS A 1 83 ? 4.672 -2.091 -2.472 1.00 90.69 83 HIS A CA 1
ATOM 649 C C . HIS A 1 83 ? 3.265 -2.184 -3.071 1.00 90.69 83 HIS A C 1
ATOM 651 O O . HIS A 1 83 ? 2.421 -2.915 -2.550 1.00 90.69 83 HIS A O 1
ATOM 657 N N . LYS A 1 84 ? 3.004 -1.480 -4.180 1.00 94.50 84 LYS A N 1
ATOM 658 C CA . LYS A 1 84 ? 1.702 -1.526 -4.860 1.00 94.50 84 LYS A CA 1
ATOM 659 C C . LYS A 1 84 ? 1.363 -2.938 -5.330 1.00 94.50 84 LYS A C 1
ATOM 661 O O . LYS A 1 84 ? 0.244 -3.399 -5.102 1.00 94.50 84 LYS A O 1
ATOM 666 N N . CYS A 1 85 ? 2.305 -3.617 -5.983 1.00 95.12 85 CYS A N 1
ATOM 667 C CA . CYS A 1 85 ? 2.108 -4.972 -6.486 1.00 95.12 85 CYS A CA 1
ATOM 668 C C . CYS A 1 85 ? 1.847 -5.952 -5.337 1.00 95.12 85 CYS A C 1
ATOM 670 O O . CYS A 1 85 ? 0.830 -6.645 -5.346 1.00 95.12 85 CYS A O 1
ATOM 672 N N . ALA A 1 86 ? 2.695 -5.938 -4.307 1.00 93.44 86 ALA A N 1
ATOM 673 C CA . ALA A 1 86 ? 2.573 -6.792 -3.133 1.00 93.44 86 ALA A CA 1
ATOM 674 C C . ALA A 1 86 ? 1.216 -6.604 -2.438 1.00 93.44 86 ALA A C 1
ATOM 676 O O . ALA A 1 86 ? 0.472 -7.571 -2.266 1.00 93.44 86 ALA A O 1
ATOM 677 N N . ALA A 1 87 ? 0.838 -5.359 -2.138 1.00 94.19 87 ALA A N 1
ATOM 678 C CA . ALA A 1 87 ? -0.438 -5.036 -1.505 1.00 94.19 87 ALA A CA 1
ATOM 679 C C . ALA A 1 87 ? -1.648 -5.419 -2.381 1.00 94.19 87 ALA A C 1
ATOM 681 O O . ALA A 1 87 ? -2.658 -5.901 -1.869 1.00 94.19 87 ALA A O 1
ATOM 682 N N . THR A 1 88 ? -1.549 -5.273 -3.705 1.00 96.44 88 THR A N 1
ATOM 683 C CA . THR A 1 88 ? -2.599 -5.725 -4.636 1.00 96.44 88 THR A CA 1
ATOM 684 C C . THR A 1 88 ? -2.707 -7.251 -4.656 1.00 96.44 88 THR A C 1
ATOM 686 O O . THR A 1 88 ? -3.807 -7.797 -4.639 1.00 96.44 88 THR A O 1
ATOM 689 N N . SER A 1 89 ? -1.575 -7.958 -4.642 1.00 95.50 89 SER A N 1
ATOM 690 C CA . SER A 1 89 ? -1.514 -9.419 -4.767 1.00 95.50 89 SER A CA 1
ATOM 691 C C . SER A 1 89 ? -2.157 -10.175 -3.600 1.00 95.50 89 SER A C 1
ATOM 693 O O . SER A 1 89 ? -2.615 -11.305 -3.780 1.00 95.50 89 SER A O 1
ATOM 695 N N . VAL A 1 90 ? -2.204 -9.545 -2.424 1.00 94.75 90 VAL A N 1
ATOM 696 C CA . VAL A 1 90 ? -2.860 -10.074 -1.220 1.00 94.75 90 VAL A CA 1
ATOM 697 C C . VAL A 1 90 ? -4.261 -9.495 -1.015 1.00 94.75 90 VAL A C 1
ATOM 699 O O . VAL A 1 90 ? -4.964 -9.887 -0.095 1.00 94.75 90 VAL A O 1
ATOM 702 N N . GLY A 1 91 ? -4.696 -8.575 -1.882 1.00 94.94 91 GLY A N 1
ATOM 703 C CA . GLY A 1 91 ? -6.017 -7.954 -1.816 1.00 94.94 91 GLY A CA 1
ATOM 704 C C . GLY A 1 91 ? -6.140 -6.794 -0.826 1.00 94.94 91 GLY A C 1
ATOM 705 O O . GLY A 1 91 ? -7.259 -6.337 -0.594 1.00 94.94 91 GLY A O 1
ATOM 706 N N . ALA A 1 92 ? -5.027 -6.284 -0.284 1.00 95.25 92 ALA A N 1
ATOM 707 C CA . ALA A 1 92 ? -4.997 -5.058 0.520 1.00 95.25 92 ALA A CA 1
ATOM 708 C C . ALA A 1 92 ? -5.285 -3.807 -0.329 1.00 95.25 92 ALA A C 1
ATOM 710 O O . ALA A 1 92 ? -5.792 -2.812 0.183 1.00 95.25 92 ALA A O 1
ATOM 711 N N . ILE A 1 93 ? -5.017 -3.880 -1.636 1.00 96.75 93 ILE A N 1
ATOM 712 C CA . ILE A 1 93 ? -5.523 -2.943 -2.641 1.00 96.75 93 ILE A CA 1
ATOM 713 C C . ILE A 1 93 ? -6.463 -3.711 -3.571 1.00 96.75 93 ILE A C 1
ATOM 715 O O . ILE A 1 93 ? -6.079 -4.724 -4.154 1.00 96.75 93 ILE A O 1
ATOM 719 N N . LYS A 1 94 ? -7.694 -3.222 -3.736 1.00 96.06 94 LYS A N 1
ATOM 720 C CA . LYS A 1 94 ? -8.715 -3.813 -4.609 1.00 96.06 94 LYS A CA 1
ATOM 721 C C . LYS A 1 94 ? -9.373 -2.720 -5.439 1.00 96.06 94 LYS A C 1
ATOM 723 O O . LYS A 1 94 ? -9.793 -1.704 -4.897 1.00 96.06 94 LYS A O 1
ATOM 728 N N . ASN A 1 95 ? -9.457 -2.921 -6.757 1.00 95.00 95 ASN A N 1
ATOM 729 C CA . ASN A 1 95 ? -10.012 -1.938 -7.702 1.00 95.00 95 ASN A CA 1
ATOM 730 C C . ASN A 1 95 ? -9.384 -0.538 -7.555 1.00 95.00 95 ASN A C 1
ATOM 732 O O . ASN A 1 95 ? -10.075 0.476 -7.618 1.00 95.00 95 ASN A O 1
ATOM 736 N N . GLY A 1 96 ? -8.073 -0.494 -7.302 1.00 94.94 96 GLY A N 1
ATOM 737 C CA . GLY A 1 96 ? -7.337 0.752 -7.108 1.00 94.94 96 GLY A CA 1
ATOM 738 C C . GLY A 1 96 ? -7.652 1.485 -5.803 1.00 94.94 96 GLY A C 1
ATOM 739 O O . GLY A 1 96 ? -7.323 2.656 -5.708 1.00 94.94 96 GLY A O 1
ATOM 740 N N . LYS A 1 97 ? -8.274 0.852 -4.801 1.00 96.44 97 LYS A N 1
ATOM 741 C CA . LYS A 1 97 ? -8.521 1.452 -3.478 1.00 96.44 97 LYS A CA 1
ATOM 742 C C . LYS A 1 97 ? -8.006 0.565 -2.354 1.00 96.44 97 LYS A C 1
ATOM 744 O O . LYS A 1 97 ? -7.894 -0.649 -2.527 1.00 96.44 97 LYS A O 1
ATOM 749 N N . MET A 1 98 ? -7.718 1.170 -1.202 1.00 96.25 98 MET A N 1
ATOM 750 C CA . MET A 1 98 ? -7.387 0.426 0.014 1.00 96.25 98 MET A CA 1
ATOM 751 C C . MET A 1 98 ? -8.586 -0.432 0.428 1.00 96.25 98 MET A C 1
ATOM 753 O O . MET A 1 98 ? -9.699 0.065 0.592 1.00 96.25 98 MET A O 1
ATOM 757 N N . ASN A 1 99 ? -8.365 -1.731 0.588 1.00 96.75 99 ASN A N 1
ATOM 758 C CA . ASN A 1 99 ? -9.366 -2.664 1.080 1.00 96.75 99 ASN A CA 1
ATOM 759 C C . ASN A 1 99 ? -9.325 -2.672 2.612 1.00 96.75 99 ASN A C 1
ATOM 761 O O . ASN A 1 99 ? -8.583 -3.439 3.225 1.00 96.75 99 ASN A O 1
ATOM 765 N N . LEU A 1 100 ? -10.098 -1.778 3.224 1.00 95.25 100 LEU A N 1
ATOM 766 C CA . LEU A 1 100 ? -10.070 -1.550 4.670 1.00 95.25 100 LEU A CA 1
ATOM 767 C C . LEU A 1 100 ? -10.483 -2.783 5.475 1.00 95.25 100 LEU A C 1
ATOM 769 O O . LEU A 1 100 ? -9.943 -2.994 6.556 1.00 95.25 100 LEU A O 1
ATOM 773 N N . ASP A 1 101 ? -11.373 -3.618 4.937 1.00 95.62 101 ASP A N 1
ATOM 774 C CA . ASP A 1 101 ? -11.780 -4.866 5.587 1.00 95.62 101 ASP A CA 1
ATOM 775 C C . ASP A 1 101 ? -10.602 -5.840 5.676 1.00 95.62 101 ASP A C 1
ATOM 777 O O . ASP A 1 101 ? -10.324 -6.391 6.740 1.00 95.62 101 ASP A O 1
ATOM 781 N N . TYR A 1 102 ? -9.848 -5.991 4.580 1.00 94.31 102 TYR A N 1
ATOM 782 C CA . TYR A 1 102 ? -8.621 -6.789 4.583 1.00 94.31 102 TYR A CA 1
ATOM 783 C C . TYR A 1 102 ? -7.581 -6.209 5.545 1.00 94.31 102 TYR A C 1
ATOM 785 O O . TYR A 1 102 ? -6.960 -6.955 6.299 1.00 94.31 102 TYR A O 1
ATOM 793 N N . ILE A 1 103 ? -7.394 -4.887 5.528 1.00 92.94 103 ILE A N 1
ATOM 794 C CA . ILE A 1 103 ? -6.392 -4.207 6.357 1.00 92.94 103 ILE A CA 1
ATOM 795 C C . ILE A 1 103 ? -6.707 -4.375 7.842 1.00 92.94 103 ILE A C 1
ATOM 797 O O . ILE A 1 103 ? -5.802 -4.704 8.595 1.00 92.94 103 ILE A O 1
ATOM 801 N N . LYS A 1 104 ? -7.968 -4.206 8.259 1.00 94.06 104 LYS A N 1
ATOM 802 C CA . LYS A 1 104 ? -8.405 -4.432 9.646 1.00 94.06 104 LYS A CA 1
ATOM 803 C C . LYS A 1 104 ? -8.231 -5.893 10.062 1.00 94.06 104 LYS A C 1
ATOM 805 O O . LYS A 1 104 ? -7.761 -6.162 11.158 1.00 94.06 104 LYS A O 1
ATOM 810 N N . ALA A 1 105 ? -8.571 -6.835 9.180 1.00 93.38 105 ALA A N 1
ATOM 811 C CA . ALA A 1 105 ? -8.461 -8.265 9.471 1.00 93.38 105 ALA A CA 1
ATOM 812 C C . ALA A 1 105 ? -7.008 -8.768 9.563 1.00 93.38 105 ALA A C 1
ATOM 814 O O . ALA A 1 105 ? -6.750 -9.761 10.235 1.00 93.38 105 ALA A O 1
ATOM 815 N N . ASN A 1 106 ? -6.071 -8.100 8.886 1.00 91.88 106 ASN A N 1
ATOM 816 C CA . ASN A 1 106 ? -4.652 -8.473 8.833 1.00 91.88 106 ASN A CA 1
ATOM 817 C C . ASN A 1 106 ? -3.757 -7.381 9.436 1.00 91.88 106 ASN A C 1
ATOM 819 O O . ASN A 1 106 ? -2.594 -7.230 9.043 1.00 91.88 106 ASN A O 1
ATOM 823 N N . PHE A 1 107 ? -4.322 -6.580 10.340 1.00 91.12 107 PHE A N 1
ATOM 824 C CA . PHE A 1 107 ? -3.631 -5.452 10.936 1.00 91.12 107 PHE A CA 1
ATOM 825 C C . PHE A 1 107 ? -2.479 -5.961 11.815 1.00 91.12 107 PHE A C 1
ATOM 827 O O . PHE A 1 107 ? -2.701 -6.883 12.603 1.00 91.12 107 PHE A O 1
ATOM 834 N N . PRO A 1 108 ? -1.252 -5.418 11.692 1.00 89.62 108 PRO A N 1
ATOM 835 C CA . PRO A 1 108 ? -0.136 -5.852 12.525 1.00 89.62 108 PRO A CA 1
ATOM 836 C C . PRO A 1 108 ? -0.452 -5.644 14.017 1.00 89.62 108 PRO A C 1
ATOM 838 O O . PRO A 1 108 ? -0.750 -4.508 14.402 1.00 89.62 108 PRO A O 1
ATOM 841 N N . PRO A 1 109 ? -0.381 -6.688 14.866 1.00 90.44 109 PRO A N 1
ATOM 842 C CA . PRO A 1 109 ? -0.655 -6.568 16.301 1.00 90.44 109 PRO A CA 1
ATOM 843 C C . PRO A 1 109 ? 0.225 -5.524 16.998 1.00 90.44 109 PRO A C 1
ATOM 845 O O . PRO A 1 109 ? -0.202 -4.858 17.934 1.00 90.44 109 PRO A O 1
ATOM 848 N N . GLU A 1 110 ? 1.449 -5.321 16.509 1.00 89.62 110 GLU A N 1
ATOM 849 C CA . GLU A 1 110 ? 2.388 -4.327 17.032 1.00 89.62 110 GLU A CA 1
ATOM 850 C C . GLU A 1 110 ? 1.894 -2.880 16.878 1.00 89.62 110 GLU A C 1
ATOM 852 O O . GLU A 1 110 ? 2.416 -1.985 17.539 1.00 89.62 110 GLU A O 1
ATOM 857 N N . LEU A 1 111 ? 0.896 -2.650 16.021 1.00 87.44 111 LEU A N 1
ATOM 858 C CA . LEU A 1 111 ? 0.309 -1.342 15.740 1.00 87.44 111 LEU A CA 1
ATOM 859 C C . LEU A 1 111 ? -1.137 -1.222 16.237 1.00 87.44 111 LEU A C 1
ATOM 861 O O . LEU A 1 111 ? -1.806 -0.252 15.896 1.00 87.44 111 LEU A O 1
ATOM 865 N N . GLU A 1 112 ? -1.651 -2.184 17.009 1.00 88.44 112 GLU A N 1
ATOM 866 C CA . GLU A 1 112 ? -3.074 -2.247 17.382 1.00 88.44 112 GLU A CA 1
ATOM 867 C C . GLU A 1 112 ? -3.592 -0.931 17.998 1.00 88.44 112 GLU A C 1
ATOM 869 O O . GLU A 1 112 ? -4.678 -0.466 17.652 1.00 88.44 112 GLU A O 1
ATOM 874 N N . ASN A 1 113 ? -2.768 -0.254 18.807 1.00 90.50 113 ASN A N 1
ATOM 875 C CA . ASN A 1 113 ? -3.095 1.043 19.416 1.00 90.50 113 ASN A CA 1
ATOM 876 C C . ASN A 1 113 ? -3.263 2.197 18.407 1.00 90.50 113 ASN A C 1
ATOM 878 O O . ASN A 1 113 ? -3.897 3.206 18.720 1.00 90.50 113 ASN A O 1
ATOM 882 N N . ASP A 1 114 ? -2.700 2.064 17.207 1.00 91.38 114 ASP A N 1
ATOM 883 C CA . ASP A 1 114 ? -2.755 3.056 16.133 1.00 91.38 114 ASP A CA 1
ATOM 884 C C . ASP A 1 114 ? -3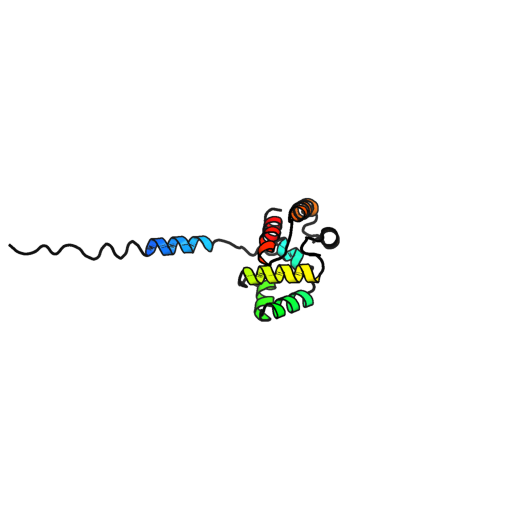.681 2.628 14.985 1.00 91.38 114 ASP A C 1
ATOM 886 O O . ASP A 1 114 ? -3.801 3.347 13.986 1.00 91.38 114 ASP A O 1
ATOM 890 N N . MET A 1 115 ? -4.394 1.503 15.137 1.00 91.50 115 MET A N 1
ATOM 891 C CA . MET A 1 115 ? -5.279 0.950 14.112 1.00 91.50 115 MET A CA 1
ATOM 892 C C . MET A 1 115 ? -6.281 1.975 13.588 1.00 91.50 115 MET A C 1
ATOM 894 O O . MET A 1 115 ? -6.303 2.243 12.387 1.00 91.50 115 MET A O 1
ATOM 898 N N . ASP A 1 116 ? -7.065 2.598 14.468 1.00 93.38 116 ASP A N 1
ATOM 899 C CA . ASP A 1 116 ? -8.100 3.552 14.058 1.00 93.38 116 ASP A CA 1
ATOM 900 C C . ASP A 1 116 ? -7.513 4.769 13.328 1.00 93.38 116 ASP A C 1
ATOM 902 O O . ASP A 1 116 ? -8.097 5.268 12.363 1.00 93.38 116 ASP A O 1
ATOM 906 N N . LYS A 1 117 ? -6.321 5.225 13.734 1.00 93.62 117 LYS A N 1
ATOM 907 C CA . LYS A 1 117 ? -5.636 6.353 13.088 1.00 93.62 117 LYS A CA 1
ATOM 908 C C . LYS A 1 117 ? -5.141 5.982 11.693 1.00 93.62 117 LYS A C 1
ATOM 910 O O . LYS A 1 117 ? -5.346 6.740 10.744 1.00 93.62 117 LYS A O 1
ATOM 915 N N . ILE A 1 118 ? -4.501 4.820 11.560 1.00 93.25 118 ILE A N 1
ATOM 916 C CA . ILE A 1 118 ? -3.953 4.328 10.292 1.00 93.25 118 ILE A CA 1
ATOM 917 C C . ILE A 1 118 ? -5.090 4.022 9.312 1.00 93.25 118 ILE A C 1
ATOM 919 O O . ILE A 1 118 ? -5.062 4.497 8.175 1.00 93.25 118 ILE A O 1
ATOM 923 N N . VAL A 1 119 ? -6.127 3.310 9.761 1.00 94.56 119 VAL A N 1
ATOM 924 C CA . VAL A 1 119 ? -7.334 3.022 8.972 1.00 94.56 119 VAL A CA 1
ATOM 925 C C . VAL A 1 119 ? -8.020 4.317 8.545 1.00 94.56 119 VAL A C 1
ATOM 927 O O . VAL A 1 119 ? -8.273 4.499 7.356 1.00 94.56 119 VAL A O 1
ATOM 930 N N . GLY A 1 120 ? -8.253 5.251 9.472 1.00 95.69 120 GLY A N 1
ATOM 931 C CA . GLY A 1 120 ? -8.861 6.546 9.159 1.00 95.69 120 GLY A CA 1
ATOM 932 C C . GLY A 1 120 ? -8.004 7.413 8.229 1.00 95.69 120 GLY A C 1
ATOM 933 O O . GLY A 1 120 ? -8.515 8.305 7.547 1.00 95.69 120 GLY A O 1
ATOM 934 N N . CYS A 1 121 ? -6.693 7.165 8.160 1.00 95.75 121 CYS A N 1
ATOM 935 C CA . CYS A 1 121 ? -5.829 7.765 7.150 1.00 95.75 121 CYS A CA 1
ATOM 936 C C . CYS A 1 121 ? -6.010 7.095 5.781 1.00 95.75 121 CYS A C 1
ATOM 938 O O . CYS A 1 121 ? -6.150 7.794 4.778 1.00 95.75 121 CYS A O 1
ATOM 940 N N . PHE A 1 122 ? -6.065 5.762 5.733 1.00 95.62 122 PHE A N 1
ATOM 941 C CA . PHE A 1 122 ? -6.292 5.002 4.501 1.00 95.62 122 PHE A CA 1
ATOM 942 C C . PHE A 1 122 ? -7.667 5.250 3.877 1.00 95.62 122 PHE A C 1
ATOM 944 O O . PHE A 1 122 ? -7.762 5.294 2.654 1.00 95.62 122 PHE A O 1
ATOM 951 N N . GLU A 1 123 ? -8.701 5.501 4.682 1.00 95.62 123 GLU A N 1
ATOM 952 C CA . GLU A 1 123 ? -10.037 5.918 4.222 1.00 95.62 123 GLU A CA 1
ATOM 953 C C . GLU A 1 123 ? -10.010 7.179 3.347 1.00 95.62 123 GLU A C 1
ATOM 955 O O . GLU A 1 123 ? -10.860 7.353 2.476 1.00 95.62 123 GLU A O 1
ATOM 960 N N . LYS A 1 124 ? -9.026 8.059 3.560 1.00 95.31 124 LYS A N 1
ATOM 961 C CA . LYS A 1 124 ? -8.884 9.329 2.834 1.00 95.31 124 LYS A CA 1
ATOM 962 C C . LYS A 1 124 ? -8.076 9.195 1.543 1.00 95.31 124 LYS A C 1
ATOM 964 O O . LYS A 1 124 ? -7.951 10.174 0.810 1.00 95.31 124 LYS A O 1
ATOM 969 N N . ILE A 1 125 ? -7.502 8.023 1.272 1.00 94.50 125 ILE A N 1
ATOM 970 C CA . ILE A 1 125 ? -6.755 7.760 0.041 1.00 94.50 125 ILE A CA 1
ATOM 971 C C . ILE A 1 125 ? -7.761 7.403 -1.054 1.00 94.50 125 ILE A C 1
ATOM 973 O O . ILE A 1 125 ? -8.397 6.353 -1.005 1.00 94.50 125 ILE A O 1
ATOM 977 N N . ASP A 1 126 ? -7.909 8.281 -2.046 1.00 90.00 126 ASP A N 1
ATOM 978 C CA . ASP A 1 126 ? -8.961 8.140 -3.057 1.00 90.00 126 ASP A CA 1
ATOM 979 C C . ASP A 1 126 ? -8.701 6.987 -4.037 1.00 90.00 126 ASP A C 1
ATOM 981 O O . ASP A 1 126 ? -9.539 6.091 -4.188 1.00 90.00 126 ASP A O 1
ATOM 985 N N . SER A 1 127 ? -7.532 6.986 -4.686 1.00 94.69 127 SER A N 1
ATOM 986 C CA . SER A 1 127 ? -7.138 5.929 -5.617 1.00 94.69 127 SER A CA 1
ATOM 987 C C . SER A 1 127 ? -5.629 5.670 -5.635 1.00 94.69 127 SER A C 1
ATOM 989 O O . SER A 1 127 ? -4.815 6.543 -5.340 1.00 94.69 127 SER A O 1
ATOM 991 N N . ILE A 1 128 ? -5.281 4.427 -5.966 1.00 96.31 128 ILE A N 1
ATOM 992 C CA . ILE A 1 128 ? -3.934 3.884 -6.121 1.00 96.31 128 ILE A CA 1
ATOM 993 C C . ILE A 1 128 ? -3.891 3.179 -7.476 1.00 96.31 128 ILE A C 1
ATOM 995 O O . ILE A 1 128 ? -4.153 1.980 -7.605 1.00 96.31 128 ILE A O 1
ATOM 999 N N . THR A 1 129 ? -3.592 3.948 -8.513 1.00 94.62 129 THR A N 1
ATOM 1000 C CA . THR A 1 129 ? -3.594 3.496 -9.910 1.00 94.62 129 THR A CA 1
ATOM 1001 C C . THR A 1 129 ? -2.179 3.293 -10.428 1.00 94.62 129 THR A C 1
ATOM 1003 O O . THR A 1 129 ? -1.884 2.259 -11.038 1.00 94.62 129 THR A O 1
ATOM 1006 N N . VAL A 1 130 ? -1.271 4.201 -10.075 1.00 95.88 130 VAL A N 1
ATOM 1007 C CA . VAL A 1 130 ? 0.154 4.159 -10.414 1.00 95.88 130 VAL A CA 1
ATOM 1008 C C . VAL A 1 130 ? 0.999 3.937 -9.163 1.00 95.88 130 VAL A C 1
ATOM 1010 O O . VAL A 1 130 ? 0.517 4.056 -8.038 1.00 95.88 130 VAL A O 1
ATOM 1013 N N . CYS A 1 131 ? 2.269 3.570 -9.330 1.00 93.69 131 CYS A N 1
ATOM 1014 C CA . CYS A 1 131 ? 3.150 3.284 -8.195 1.00 93.69 131 CYS A CA 1
ATOM 1015 C C . CYS A 1 131 ? 3.322 4.501 -7.277 1.00 93.69 131 CYS A C 1
ATOM 1017 O O . CYS A 1 131 ? 3.315 4.369 -6.058 1.00 93.69 131 CYS A O 1
ATOM 1019 N N . GLN A 1 132 ? 3.413 5.697 -7.858 1.00 94.12 132 GLN A N 1
ATOM 1020 C CA . GLN A 1 132 ? 3.614 6.960 -7.151 1.00 94.12 132 GLN A CA 1
ATOM 1021 C C . GLN A 1 132 ? 2.482 7.275 -6.161 1.00 94.12 132 GLN A C 1
ATOM 1023 O O . GLN A 1 132 ? 2.732 7.935 -5.151 1.00 94.12 132 GLN A O 1
ATOM 1028 N N . ASP A 1 133 ? 1.276 6.742 -6.373 1.00 95.19 133 ASP A N 1
ATOM 1029 C CA . ASP A 1 133 ? 0.155 6.909 -5.443 1.00 95.19 133 ASP A CA 1
ATOM 1030 C C . ASP A 1 133 ? 0.449 6.279 -4.068 1.00 95.19 133 ASP A C 1
ATOM 1032 O O . ASP A 1 133 ? -0.046 6.758 -3.045 1.00 95.19 133 ASP A O 1
ATOM 1036 N N . MET A 1 134 ? 1.347 5.285 -4.000 1.00 93.88 134 MET A N 1
ATOM 1037 C CA . MET A 1 134 ? 1.801 4.682 -2.739 1.00 93.88 134 MET A CA 1
ATOM 1038 C C . MET A 1 134 ? 2.524 5.670 -1.815 1.00 93.88 134 MET A C 1
ATOM 1040 O O . MET A 1 134 ? 2.623 5.419 -0.614 1.00 93.88 134 MET A O 1
ATOM 1044 N N . LEU A 1 135 ? 2.973 6.827 -2.314 1.00 91.44 135 LEU A N 1
ATOM 1045 C CA . LEU A 1 135 ? 3.502 7.893 -1.457 1.00 91.44 135 LEU A CA 1
ATOM 1046 C C . LEU A 1 135 ? 2.456 8.394 -0.456 1.00 91.44 135 LEU A C 1
ATOM 1048 O O . LEU A 1 135 ? 2.815 8.829 0.637 1.00 91.44 135 LEU A O 1
ATOM 1052 N N . GLN A 1 136 ? 1.169 8.341 -0.801 1.00 93.75 136 GLN A N 1
ATOM 1053 C CA . GLN A 1 136 ? 0.085 8.707 0.111 1.00 93.75 136 GLN A CA 1
ATOM 1054 C C . GLN A 1 136 ? -0.028 7.692 1.254 1.00 93.75 136 GLN A C 1
ATOM 1056 O O . GLN A 1 136 ? -0.119 8.083 2.417 1.00 93.75 136 GLN A O 1
ATOM 1061 N N . VAL A 1 137 ? 0.097 6.399 0.934 1.00 92.00 137 VAL A N 1
ATOM 1062 C CA . VAL A 1 137 ? 0.120 5.297 1.908 1.00 92.00 137 VAL A CA 1
ATOM 1063 C C . VAL A 1 137 ? 1.320 5.437 2.848 1.00 92.00 137 VAL A C 1
ATOM 1065 O O . VAL A 1 137 ? 1.155 5.430 4.065 1.00 92.00 137 VAL A O 1
ATOM 1068 N N . GLN A 1 138 ? 2.522 5.666 2.309 1.00 88.56 138 GLN A N 1
ATOM 1069 C CA . GLN A 1 138 ? 3.719 5.889 3.128 1.00 88.56 138 GLN A CA 1
ATOM 1070 C C . GLN A 1 138 ? 3.589 7.128 4.024 1.00 88.56 138 GLN A C 1
ATOM 1072 O O . GLN A 1 138 ? 4.012 7.105 5.177 1.00 88.56 138 GLN A O 1
ATOM 1077 N N . LYS A 1 139 ? 2.989 8.217 3.525 1.00 89.69 139 LYS A N 1
ATOM 1078 C CA . LYS A 1 139 ? 2.714 9.415 4.335 1.00 89.69 139 LYS A CA 1
ATOM 1079 C C . LYS A 1 139 ? 1.721 9.132 5.461 1.00 89.69 139 LYS A C 1
ATOM 1081 O O . LYS A 1 139 ? 1.890 9.702 6.533 1.00 89.69 139 LYS A O 1
ATOM 1086 N N . CYS A 1 140 ? 0.719 8.281 5.237 1.00 89.69 140 CYS A N 1
ATOM 1087 C CA . CYS A 1 140 ? -0.197 7.848 6.291 1.00 89.69 140 CYS A CA 1
ATOM 1088 C C . CYS A 1 140 ? 0.534 7.075 7.389 1.00 89.69 140 CYS A C 1
ATOM 1090 O O . CYS A 1 140 ? 0.370 7.389 8.563 1.00 89.69 140 CYS A O 1
ATOM 1092 N N . LEU A 1 141 ? 1.389 6.134 6.997 1.00 87.38 141 LEU A N 1
ATOM 1093 C CA . LEU A 1 141 ? 2.134 5.267 7.910 1.00 87.38 141 LEU A CA 1
ATOM 1094 C C . LEU A 1 141 ? 3.288 5.960 8.645 1.00 87.38 141 LEU A C 1
ATOM 1096 O O . LEU A 1 141 ? 3.730 5.470 9.666 1.00 87.38 141 LEU A O 1
ATOM 1100 N N . LYS A 1 142 ? 3.820 7.071 8.125 1.00 82.62 142 LYS A N 1
ATOM 1101 C CA . LYS A 1 142 ? 4.856 7.859 8.822 1.00 82.62 142 LYS A CA 1
ATOM 1102 C C . LYS A 1 142 ? 4.286 8.854 9.833 1.00 82.62 142 LYS A C 1
ATOM 1104 O O . LYS A 1 142 ? 5.033 9.382 10.647 1.00 82.62 142 LYS A O 1
ATOM 1109 N N . LYS A 1 143 ? 3.006 9.210 9.703 1.00 76.44 143 LYS A N 1
ATOM 1110 C CA . LYS A 1 143 ? 2.349 10.231 10.534 1.00 76.44 143 LYS A CA 1
ATOM 1111 C C . LYS A 1 143 ? 1.654 9.659 11.767 1.00 76.44 143 LYS A C 1
ATOM 1113 O O . LYS A 1 143 ? 1.278 10.445 12.632 1.00 76.44 143 LYS A O 1
ATOM 1118 N N . ASN A 1 144 ? 1.434 8.351 11.790 1.00 68.06 144 ASN A N 1
ATOM 1119 C CA . ASN A 1 144 ? 0.697 7.619 12.812 1.00 68.06 144 ASN A CA 1
ATOM 1120 C C . ASN A 1 144 ? 1.532 6.423 13.234 1.00 68.06 144 ASN A C 1
ATOM 1122 O O . ASN A 1 144 ? 1.449 6.096 14.428 1.00 68.06 144 ASN A O 1
#

Sequence (144 aa):
MKKHHTNSYSKMFQSTLAIALLLGLAYQMVSTEKNSPGELFMRNVPMEKVEKCAEELGLIKEEVKMYLGTGNRVPVEKELCLHKCAATSVGAIKNGKMNLDYIKANFPPELENDMDKIVGCFEKIDSITVCQDMLQVQKCLKKN

pLDDT: mean 75.82, std 20.72, range [36.84, 96.75]

Foldseek 3Di:
DDDDDDDDDPPPPPPVVVVVVVVVVVPPDPPPPDPQQLLLVLVLQPVVQLVVQCVVLVHDPVNSCCVNPPPPDDDVQSVLSSSVSRCVVQPCADPFAGPLVSCVVSPRPVCVVCSVQLSVQSVPLDGHDGSVSCVSNVVSRVVD

Radius of gyration: 22.85 Å; chains: 1; bounding box: 67×70×38 Å

Organism: NCBI:txid467358

InterPro domains:
  IPR036728 Pheromone/general odorant binding protein superfamily [G3DSA:1.10.238.20] (42-144)
  IPR036728 Pheromone/general odorant binding protein superfamily [SSF47565] (50-144)